Protein 8AH9 (pdb70)

Radius of gyration: 13.3 Å; Cα contacts (8 Å, |Δi|>4): 317; chains: 1; bounding box: 32×34×36 Å

Structure (mmCIF, N/CA/C/O backbone):
data_8AH9
#
_entry.id   8AH9
#
_cell.length_a   55.482
_cell.length_b   77.485
_cell.l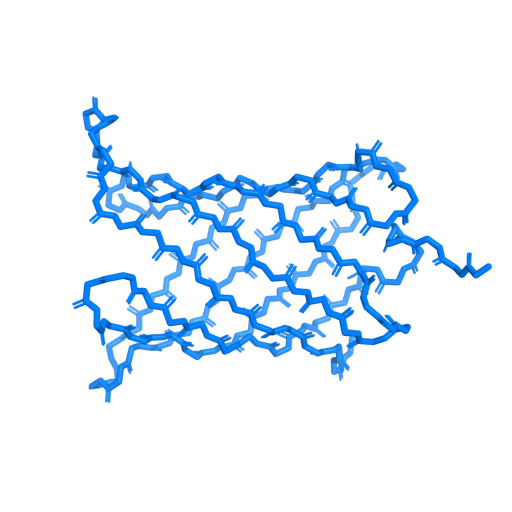ength_c   60.652
_cell.angle_alpha   90.000
_cell.angle_beta   90.000
_cell.angle_gamma   90.000
#
_symmetry.space_group_name_H-M   'C 2 2 21'
#
loop_
_entity.id
_entity.type
_entity.pdbx_description
1 polymer RAbetaB-16.1
2 non-polymer 'BENZOIC ACID'
3 water water
#
loop_
_atom_site.group_PDB
_atom_site.id
_atom_site.type_symbol
_atom_site.label_atom_id
_atom_site.label_alt_id
_atom_site.label_comp_id
_atom_site.label_asym_id
_atom_site.label_entity_id
_atom_site.label_seq_id
_atom_site.pdbx_PDB_ins_code
_atom_site.Cartn_x
_atom_site.Cartn_y
_atom_site.Cartn_z
_atom_site.occupancy
_atom_site.B_iso_or_equiv
_atom_site.auth_seq_id
_atom_site.auth_comp_id
_atom_site.auth_asym_id
_atom_site.auth_atom_id
_atom_site.pdbx_PDB_model_num
ATOM 1 N N . ALA A 1 6 ? 22.393 4.351 39.265 1.000 52.090 0 ALA A N 1
ATOM 2 C CA . ALA A 1 6 ? 23.001 5.538 38.607 1.000 53.004 0 ALA A CA 1
ATOM 3 C C . ALA A 1 6 ? 22.535 6.834 39.287 1.000 48.567 0 ALA A C 1
ATOM 4 O O . ALA A 1 6 ? 21.457 6.898 39.883 1.000 42.437 0 ALA A O 1
ATOM 6 N N . PRO A 1 7 ? 23.331 7.925 39.237 1.000 47.491 1 PRO A N 1
ATOM 7 C CA . PRO A 1 7 ? 22.950 9.174 39.899 1.000 46.688 1 PRO A CA 1
ATOM 8 C C . PRO A 1 7 ? 21.773 9.824 39.177 1.000 38.017 1 PRO A C 1
ATOM 9 O O . PRO A 1 7 ? 21.622 9.683 37.974 1.000 37.468 1 PRO A O 1
ATOM 13 N N A CYS A 1 8 ? 20.960 10.554 39.937 0.500 36.098 2 CYS A N 1
ATOM 14 N N B CYS A 1 8 ? 20.905 10.505 39.926 0.500 38.344 2 CYS A N 1
ATOM 15 C CA A CYS A 1 8 ? 19.795 11.222 39.390 0.500 32.661 2 CYS A CA 1
ATOM 16 C CA B CYS A 1 8 ? 19.764 11.168 39.316 0.500 35.903 2 CYS A CA 1
ATOM 17 C C A CYS A 1 8 ? 20.191 12.599 38.871 0.500 29.955 2 CYS A C 1
ATOM 18 C C B CYS A 1 8 ? 20.167 12.574 38.881 0.500 31.678 2 CYS A C 1
ATOM 19 O O A CYS A 1 8 ? 21.263 13.115 39.186 0.500 27.451 2 CYS A O 1
ATOM 20 O O B CYS A 1 8 ? 21.214 13.086 39.276 0.500 29.079 2 CYS A O 1
ATOM 25 N N . ALA A 1 9 ? 19.308 13.181 38.058 1.000 28.254 3 ALA A N 1
ATOM 26 C CA . ALA A 1 9 ? 19.549 14.478 37.450 1.000 25.709 3 ALA A CA 1
ATOM 27 C C . ALA A 1 9 ? 19.756 15.542 38.515 1.000 27.246 3 ALA A C 1
ATOM 28 O O . ALA A 1 9 ? 20.647 16.371 38.400 1.000 25.944 3 ALA A O 1
ATOM 30 N N . ALA A 1 10 ? 18.992 15.454 39.611 1.000 24.689 4 ALA A N 1
ATOM 31 C CA . ALA A 1 10 ? 19.035 16.484 40.632 1.000 25.853 4 ALA A CA 1
ATOM 32 C C . ALA A 1 10 ? 20.423 16.564 41.256 1.000 25.335 4 ALA A C 1
ATOM 33 O O . ALA A 1 10 ? 20.881 17.656 41.593 1.000 26.618 4 ALA A O 1
ATOM 35 N N . ASP A 1 11 ? 21.080 15.411 41.401 1.000 28.448 5 ASP A N 1
ATOM 36 C CA . ASP A 1 11 ? 22.388 15.339 42.036 1.000 32.663 5 ASP A CA 1
ATOM 37 C C . ASP A 1 11 ? 23.449 16.022 41.174 1.000 32.577 5 ASP A C 1
ATOM 38 O O . ASP A 1 11 ? 24.440 16.526 41.705 1.000 32.809 5 ASP A O 1
ATOM 43 N N . VAL A 1 12 ? 23.291 16.040 39.851 1.000 27.831 6 VAL A N 1
ATOM 44 C CA . VAL A 1 12 ? 24.413 16.563 39.068 1.000 31.299 6 VAL A CA 1
ATOM 45 C C . VAL A 1 12 ? 24.122 17.922 38.447 1.000 28.169 6 VAL A C 1
ATOM 46 O O . VAL A 1 12 ? 24.988 18.453 37.774 1.000 28.032 6 VAL A O 1
ATOM 50 N N . LEU A 1 13 ? 22.922 18.476 38.638 1.000 24.429 7 LEU A N 1
ATOM 51 C CA . LEU A 1 13 ? 22.511 19.676 37.946 1.000 24.122 7 LEU A CA 1
ATOM 52 C C . LEU A 1 13 ? 23.213 20.948 38.421 1.000 24.301 7 LEU A C 1
ATOM 53 O O . LEU A 1 13 ? 23.493 21.794 37.579 1.000 24.024 7 LEU A O 1
ATOM 58 N N . PRO A 1 14 ? 23.448 21.235 39.724 1.000 25.072 8 PRO A N 1
ATOM 59 C CA . PRO A 1 14 ? 23.958 22.563 40.096 1.000 25.985 8 PRO A CA 1
ATOM 60 C C . PRO A 1 14 ? 25.309 22.830 39.449 1.000 25.669 8 PRO A C 1
ATOM 61 O O . PRO A 1 14 ? 26.131 21.911 39.310 1.000 28.438 8 PRO A O 1
ATOM 65 N N . GLY A 1 15 ? 25.524 24.086 39.057 1.000 24.989 9 GLY A N 1
ATOM 66 C CA . GLY A 1 15 ? 26.756 24.493 38.401 1.000 24.965 9 GLY A CA 1
ATOM 67 C C . GLY A 1 15 ? 26.467 25.102 37.037 1.000 24.427 9 GLY A C 1
ATOM 68 O O . GLY A 1 15 ? 25.355 25.542 36.743 1.000 23.927 9 GLY A O 1
ATOM 69 N N . THR A 1 16 ? 27.490 25.095 36.190 1.000 23.414 10 THR A N 1
ATOM 70 C CA . THR A 1 16 ? 27.429 25.730 34.894 1.000 22.887 10 THR A CA 1
ATOM 71 C C . THR A 1 16 ? 27.540 24.672 33.796 1.000 21.577 10 THR A C 1
ATOM 72 O O . THR A 1 16 ? 28.346 23.729 33.872 1.000 21.691 10 THR A O 1
ATOM 76 N N . TRP A 1 17 ? 26.715 24.851 32.772 1.000 18.842 11 TRP A N 1
ATOM 77 C CA . TRP A 1 17 ? 26.603 23.921 31.662 1.000 20.043 11 TRP A CA 1
ATOM 78 C C . TRP A 1 17 ? 26.821 24.685 30.361 1.000 19.007 11 TRP A C 1
ATOM 79 O O . TRP A 1 17 ? 26.360 25.820 30.219 1.000 20.692 11 TRP A O 1
ATOM 90 N N . ARG A 1 18 ? 27.517 24.063 29.406 1.000 17.666 12 ARG A N 1
ATOM 91 C CA . ARG A 1 18 ? 27.549 24.560 28.051 1.000 20.975 12 ARG A CA 1
ATOM 92 C C . ARG A 1 18 ? 26.324 24.055 27.291 1.000 20.411 12 ARG A C 1
ATOM 93 O O . ARG A 1 18 ? 25.951 22.890 27.405 1.000 22.446 12 ARG A O 1
ATOM 101 N N . ILE A 1 19 ? 25.693 24.941 26.524 1.000 19.357 13 ILE A N 1
ATOM 102 C CA . ILE A 1 19 ? 24.510 24.594 25.754 1.000 21.951 13 ILE A CA 1
ATOM 103 C C . ILE A 1 19 ? 24.726 24.868 24.271 1.000 22.930 13 ILE A C 1
ATOM 104 O O . ILE A 1 19 ? 25.300 25.868 23.839 1.000 20.542 13 ILE A O 1
ATOM 109 N N . ASP A 1 20 ? 24.311 23.877 23.459 1.000 24.273 14 ASP A N 1
ATOM 110 C CA . ASP A 1 20 ? 24.264 24.031 22.009 1.000 26.980 14 ASP A CA 1
ATOM 111 C C . ASP A 1 20 ? 22.890 23.532 21.554 1.000 23.827 14 ASP A C 1
ATOM 112 O O . ASP A 1 20 ? 22.516 22.401 21.853 1.000 24.213 14 ASP A O 1
ATOM 117 N N . ALA A 1 21 ? 22.102 24.413 20.932 1.000 22.679 15 ALA A N 1
ATOM 118 C CA . ALA A 1 21 ? 20.725 24.099 20.602 1.000 21.542 15 ALA A CA 1
ATOM 119 C C . ALA A 1 21 ? 20.428 24.531 19.172 1.000 23.035 15 ALA A C 1
ATOM 120 O O . ALA A 1 21 ? 21.079 25.429 18.618 1.000 22.145 15 ALA A O 1
ATOM 122 N N . LYS A 1 22 ? 19.428 23.845 18.609 1.000 21.316 16 LYS A N 1
ATOM 123 C CA . LYS A 1 22 ? 18.983 24.060 17.239 1.000 25.910 16 LYS A CA 1
ATOM 124 C C . LYS A 1 22 ? 17.468 24.193 17.309 1.000 21.429 16 LYS A C 1
ATOM 125 O O . LYS A 1 22 ? 16.837 23.449 18.042 1.000 21.235 16 LYS A O 1
ATOM 131 N N . TYR A 1 23 ? 16.907 25.092 16.516 1.000 19.645 17 TYR A N 1
ATOM 132 C CA . TYR A 1 23 ? 15.486 25.341 16.530 1.000 20.322 17 TYR A CA 1
ATOM 133 C C . TYR A 1 23 ? 14.852 24.844 15.236 1.000 21.198 17 TYR A C 1
ATOM 134 O O . TYR A 1 23 ? 15.492 24.807 14.183 1.000 21.826 17 TYR A O 1
ATOM 143 N N . SER A 1 24 ? 13.555 24.557 15.319 1.000 19.996 18 SER A N 1
ATOM 144 C CA . SER A 1 24 ? 12.792 24.075 14.178 1.000 20.576 18 SER A CA 1
ATOM 145 C C . SER A 1 24 ? 12.660 25.123 13.060 1.000 22.610 18 SER A C 1
ATOM 146 O O . SER A 1 24 ? 12.259 24.758 11.939 1.000 23.742 18 SER A O 1
ATOM 149 N N . ASN A 1 25 ? 12.967 26.394 13.325 1.000 21.027 19 ASN A N 1
ATOM 150 C CA . ASN A 1 25 ? 12.985 27.438 12.309 1.000 25.032 19 ASN A CA 1
ATOM 151 C C . ASN A 1 25 ? 14.372 27.629 11.678 1.000 24.752 19 ASN A C 1
ATOM 152 O O . ASN A 1 25 ? 14.541 28.535 10.881 1.000 30.361 19 ASN A O 1
ATOM 157 N N . GLY A 1 26 ? 15.328 26.743 11.959 1.000 25.182 20 GLY A N 1
ATOM 158 C CA . GLY A 1 26 ? 16.666 26.792 11.399 1.000 26.017 20 GLY A CA 1
ATOM 159 C C . GLY A 1 26 ? 17.653 27.666 12.177 1.000 29.316 20 GLY A C 1
ATOM 160 O O . GLY A 1 26 ? 18.838 27.628 11.886 1.000 32.027 20 GLY A O 1
ATOM 161 N N . GLU A 1 27 ? 17.195 28.414 13.180 1.000 28.185 21 GLU A N 1
ATOM 162 C CA . GLU A 1 27 ? 18.103 29.187 14.026 1.000 28.949 21 GLU A CA 1
ATOM 163 C C . GLU A 1 27 ? 18.874 28.251 14.975 1.000 27.661 21 GLU A C 1
ATOM 164 O O . GLU A 1 27 ? 18.560 27.064 15.154 1.000 23.700 21 GLU A O 1
ATOM 170 N N . ARG A 1 28 ? 19.945 28.802 15.551 1.000 29.498 22 ARG A N 1
ATOM 171 C CA . ARG A 1 28 ? 20.817 28.090 16.472 1.000 28.642 22 ARG A CA 1
ATOM 172 C C . ARG A 1 28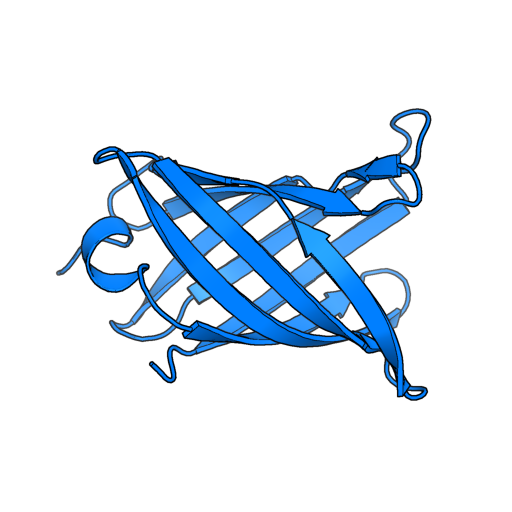 ? 21.094 28.971 17.689 1.000 28.871 22 ARG A C 1
ATOM 173 O O . ARG A 1 28 ? 20.925 30.186 17.655 1.000 27.788 22 ARG A O 1
ATOM 181 N N . PHE A 1 29 ? 21.490 28.319 18.782 1.000 25.174 23 PHE A N 1
ATOM 182 C CA . PHE A 1 29 ? 21.837 28.998 20.004 1.000 25.392 23 PHE A CA 1
ATOM 183 C C . PHE A 1 29 ? 23.045 28.286 20.619 1.000 24.871 23 PHE A C 1
ATOM 184 O O . PHE A 1 29 ? 23.112 27.055 20.683 1.000 25.114 23 PHE A O 1
ATOM 192 N N . GLU A 1 30 ? 24.016 29.075 21.058 1.000 21.524 24 GLU A N 1
ATOM 193 C CA . GLU A 1 30 ? 25.146 28.545 21.783 1.000 22.982 24 GLU A CA 1
ATOM 194 C C . GLU A 1 30 ? 25.357 29.431 22.998 1.000 19.979 24 GLU A C 1
ATOM 195 O O . GLU A 1 30 ? 25.369 30.652 22.871 1.000 19.095 24 GLU A O 1
ATOM 201 N N . GLY A 1 31 ? 25.64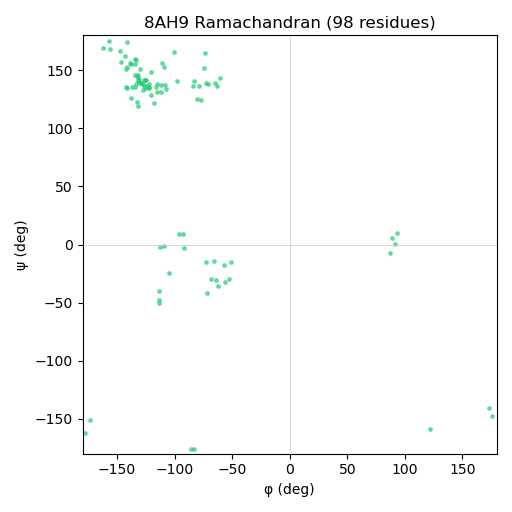0 28.809 24.136 1.000 17.719 25 GLY A N 1
ATOM 202 C CA . GLY A 1 31 ? 25.920 29.592 25.318 1.000 18.355 25 GLY A CA 1
ATOM 203 C C . GLY A 1 31 ? 26.122 28.750 26.559 1.000 17.196 25 GLY A C 1
ATOM 204 O O . GLY A 1 31 ? 26.657 27.661 26.485 1.000 19.229 25 GLY A O 1
ATOM 205 N N . ARG A 1 32 ? 25.716 29.341 27.684 1.000 20.904 26 ARG A N 1
ATOM 206 C CA . ARG A 1 32 ? 25.904 28.774 29.003 1.000 23.108 26 ARG A CA 1
ATOM 207 C C . ARG A 1 32 ? 24.615 28.854 29.807 1.000 22.638 26 ARG A C 1
ATOM 208 O O . ARG A 1 32 ? 23.804 29.777 29.658 1.000 23.132 26 ARG A O 1
ATOM 216 N N . LEU A 1 33 ? 24.436 27.814 30.612 1.000 22.084 27 LEU A N 1
ATOM 217 C CA . LEU A 1 33 ? 23.319 27.702 31.529 1.000 23.425 27 LEU A CA 1
ATOM 218 C C . LEU A 1 33 ? 23.901 27.591 32.931 1.000 24.516 27 LEU A C 1
ATOM 219 O O . LEU A 1 33 ? 24.804 26.796 33.160 1.000 25.368 27 LEU A O 1
ATOM 224 N N . GLU A 1 34 ? 23.432 28.418 33.857 1.000 23.436 28 GLU A N 1
ATOM 225 C CA . GLU A 1 34 ? 23.866 28.342 35.249 1.000 24.357 28 GLU A CA 1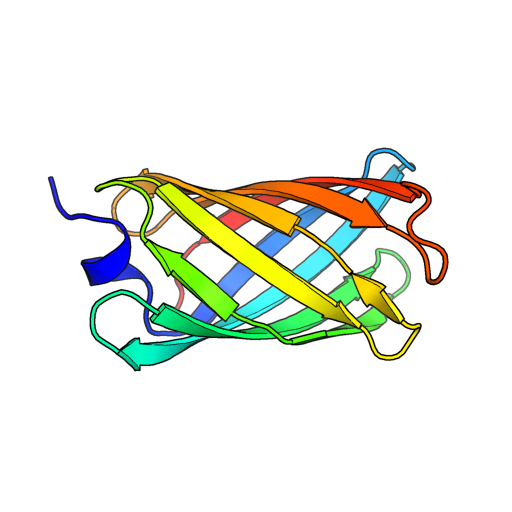
ATOM 226 C C . GLU A 1 34 ? 22.681 27.870 36.083 1.000 22.064 28 GLU A C 1
ATOM 227 O O . GLU A 1 34 ? 21.586 28.416 35.929 1.000 18.136 28 GLU A O 1
ATOM 233 N N . VAL A 1 35 ? 22.912 26.854 36.935 1.000 20.296 29 VAL A N 1
ATOM 234 C CA . VAL A 1 35 ? 21.865 26.205 37.701 1.000 20.733 29 VAL A CA 1
ATOM 235 C C . VAL A 1 35 ? 22.175 26.424 39.184 1.000 24.012 29 VAL A C 1
ATOM 236 O O . VAL A 1 35 ? 23.255 26.057 39.655 1.000 22.499 29 VAL A O 1
ATOM 240 N N . ARG A 1 36 ? 21.237 27.050 39.903 1.000 23.150 30 ARG A N 1
ATOM 241 C CA . ARG A 1 36 ? 21.367 27.199 41.339 1.000 27.013 30 ARG A CA 1
ATOM 242 C C . ARG A 1 36 ? 20.249 26.448 42.053 1.000 25.364 30 ARG A C 1
ATOM 243 O O . ARG A 1 36 ? 19.067 26.548 41.718 1.000 24.016 30 ARG A O 1
ATOM 251 N N . PRO A 1 37 ? 20.591 25.712 43.122 1.000 29.525 31 PRO A N 1
ATOM 252 C CA . PRO A 1 37 ? 19.584 25.017 43.921 1.000 32.210 31 PRO A CA 1
ATOM 253 C C . PRO A 1 37 ? 18.663 26.027 44.597 1.000 31.957 31 PRO A C 1
ATOM 254 O O . PRO A 1 37 ? 19.122 27.086 45.030 1.000 31.166 31 PRO A O 1
ATOM 258 N N . GLU A 1 38 ? 17.360 25.727 44.618 1.000 32.479 32 GLU A N 1
ATOM 259 C CA . GLU A 1 38 ? 16.412 26.478 45.422 1.000 36.792 32 GLU A CA 1
ATOM 260 C C . GLU A 1 38 ? 15.847 25.595 46.532 1.000 35.863 32 GLU A C 1
ATOM 261 O O . GLU A 1 38 ? 15.805 25.986 47.699 1.000 37.925 32 GLU A O 1
ATOM 267 N N . THR A 1 39 ? 15.381 24.410 46.151 1.000 31.103 33 THR A N 1
ATOM 268 C CA . THR A 1 39 ? 14.843 23.432 47.096 1.000 31.315 33 THR A CA 1
ATOM 269 C C . THR A 1 39 ? 15.322 22.067 46.614 1.000 30.007 33 THR A C 1
ATOM 270 O O . THR A 1 39 ? 15.985 22.010 45.580 1.000 29.078 33 THR A O 1
ATOM 274 N N . PRO A 1 40 ? 15.090 20.942 47.341 1.000 30.026 34 PRO A N 1
ATOM 275 C CA . PRO A 1 40 ? 15.459 19.622 46.836 1.000 30.443 34 PRO A CA 1
ATOM 276 C C . PRO A 1 40 ? 14.936 19.268 45.448 1.000 29.424 34 PRO A C 1
ATOM 277 O O . PRO A 1 40 ? 15.589 18.507 44.732 1.000 31.191 34 PRO A O 1
ATOM 281 N N . THR A 1 41 ? 13.779 19.811 45.057 1.000 25.231 35 THR A N 1
ATOM 282 C CA . THR A 1 41 ? 13.225 19.418 43.765 1.000 24.654 35 THR A CA 1
ATOM 283 C C . THR A 1 41 ? 13.216 20.544 42.725 1.000 23.479 35 THR A C 1
ATOM 284 O O . THR A 1 41 ? 12.830 20.294 41.576 1.000 25.333 35 THR A O 1
ATOM 288 N N . LYS A 1 42 ? 13.651 21.754 43.091 1.000 20.823 36 LYS A N 1
ATOM 289 C CA . LYS A 1 42 ? 13.533 22.933 42.239 1.000 21.128 36 LYS A CA 1
ATOM 290 C C . LYS A 1 42 ? 14.842 23.697 42.143 1.000 21.171 36 LYS A C 1
ATOM 291 O O . LYS A 1 42 ? 15.584 23.825 43.119 1.000 21.819 36 LYS A O 1
ATOM 297 N N . PHE A 1 43 ? 15.139 24.202 40.935 1.000 19.190 37 PHE A N 1
ATOM 298 C CA . PHE A 1 43 ? 16.400 24.861 40.669 1.000 19.186 37 PHE A CA 1
ATOM 299 C C . PHE A 1 43 ? 16.077 26.130 39.917 1.000 19.741 37 PHE A C 1
ATOM 300 O O . PHE A 1 43 ? 15.133 26.128 39.120 1.000 21.729 37 PHE A O 1
ATOM 308 N N . ARG A 1 44 ? 16.856 27.193 40.151 1.000 19.437 38 ARG A N 1
ATOM 309 C CA . ARG A 1 44 ? 16.729 28.416 39.363 1.000 20.739 38 ARG A CA 1
ATOM 310 C C . ARG A 1 44 ? 17.808 28.392 38.287 1.000 20.716 38 ARG A C 1
ATOM 311 O O . ARG A 1 44 ? 18.940 27.959 38.528 1.000 21.805 38 ARG A O 1
ATOM 319 N N . ILE A 1 45 ? 17.447 28.848 37.093 1.000 19.895 39 ILE A N 1
ATOM 320 C CA . ILE A 1 45 ? 18.361 28.771 35.957 1.000 18.377 39 ILE A CA 1
ATOM 321 C C . ILE A 1 45 ? 18.418 30.113 35.243 1.000 18.210 39 ILE A C 1
ATOM 322 O O . ILE A 1 45 ? 17.440 30.858 35.165 1.000 18.585 39 ILE A O 1
ATOM 327 N N . ARG A 1 46 ? 19.609 30.403 34.740 1.000 18.323 40 ARG A N 1
ATOM 328 C CA . ARG A 1 46 ? 19.832 31.534 33.863 1.000 21.153 40 ARG A CA 1
ATOM 329 C C . ARG A 1 46 ? 20.591 31.035 32.641 1.000 20.467 40 ARG A C 1
ATOM 330 O O . ARG A 1 46 ? 21.551 30.244 32.768 1.000 22.312 40 ARG A O 1
ATOM 338 N N . ILE A 1 47 ? 20.192 31.550 31.484 1.000 20.057 41 ILE A N 1
ATOM 339 C CA . ILE A 1 47 ? 20.782 31.156 30.212 1.000 21.158 41 ILE A CA 1
ATOM 340 C C . ILE A 1 47 ? 21.226 32.410 29.472 1.000 22.848 41 ILE A C 1
ATOM 341 O O . ILE A 1 47 ? 20.468 33.352 29.299 1.000 21.785 41 ILE A O 1
ATOM 346 N N . GLU A 1 48 ? 22.449 32.377 28.952 1.000 22.790 42 GLU A N 1
ATOM 347 C CA . GLU A 1 48 ? 23.020 33.504 28.237 1.000 25.142 42 GLU A CA 1
ATOM 348 C C . GLU A 1 48 ? 23.713 32.906 27.006 1.000 22.228 42 GLU A C 1
ATOM 349 O O . GLU A 1 48 ? 24.481 31.969 27.158 1.000 22.306 42 GLU A O 1
ATOM 355 N N . GLY A 1 49 ? 23.545 33.505 25.835 1.000 21.240 43 GLY A N 1
ATOM 356 C CA . GLY A 1 49 ? 24.252 33.005 24.660 1.000 20.900 43 GLY A CA 1
ATOM 357 C C . GLY A 1 49 ? 23.968 33.868 23.441 1.000 21.284 43 GLY A C 1
ATOM 358 O O . GLY A 1 49 ? 23.606 35.035 23.592 1.000 21.358 43 GLY A O 1
ATOM 359 N N . LYS A 1 50 ? 24.250 33.294 22.267 1.000 22.748 44 LYS A N 1
ATOM 360 C CA . LYS A 1 50 ? 24.181 34.007 21.009 1.000 23.600 44 LYS A CA 1
ATOM 361 C C . LYS A 1 50 ? 23.617 33.071 19.963 1.000 21.653 44 LYS A C 1
ATOM 362 O O . LYS A 1 50 ? 23.808 31.865 20.042 1.000 21.924 44 LYS A O 1
ATOM 368 N N . ASP A 1 51 ? 22.979 33.672 18.962 1.000 24.586 45 ASP A N 1
ATOM 369 C CA . ASP A 1 51 ? 22.571 32.966 17.763 1.000 27.525 45 ASP A CA 1
ATOM 370 C C . ASP A 1 51 ? 23.741 32.943 16.775 1.000 30.245 45 ASP A C 1
ATOM 371 O O . ASP A 1 51 ? 24.818 33.481 17.053 1.000 28.973 45 ASP A O 1
ATOM 376 N N . SER A 1 52 ? 23.504 32.403 15.574 1.000 30.637 46 SER A N 1
ATOM 377 C CA . SER A 1 52 ? 24.621 32.139 14.661 1.000 38.270 46 SER A CA 1
ATOM 378 C C . SER A 1 52 ? 25.197 33.423 14.038 1.000 36.497 46 SER A C 1
ATOM 379 O O . SER A 1 52 ? 26.282 33.413 13.454 1.000 40.284 46 SER A O 1
ATOM 382 N N . ASN A 1 53 ? 24.478 34.544 14.132 1.000 37.858 47 ASN A N 1
ATOM 383 C CA . ASN A 1 53 ? 25.011 35.832 13.710 1.000 36.826 47 ASN A CA 1
ATOM 384 C C . ASN A 1 53 ? 25.598 36.634 14.864 1.000 34.708 47 ASN A C 1
ATOM 385 O O . ASN A 1 53 ? 25.918 37.795 14.664 1.000 31.311 47 ASN A O 1
ATOM 390 N N . GLY A 1 54 ? 25.744 36.042 16.060 1.000 30.369 48 GLY A N 1
ATOM 391 C CA . GLY A 1 54 ? 26.383 36.736 17.166 1.000 30.399 48 GLY A CA 1
ATOM 392 C C . GLY A 1 54 ? 25.425 37.561 18.033 1.000 29.620 48 GLY A C 1
ATOM 393 O O . GLY A 1 54 ? 25.861 38.239 18.962 1.000 31.306 48 GLY A O 1
ATOM 394 N N . LYS A 1 55 ? 24.123 37.469 17.772 1.000 28.367 49 LYS A N 1
ATOM 395 C CA . LYS A 1 55 ? 23.160 38.307 18.465 1.000 29.915 49 LYS A CA 1
ATOM 396 C C . LYS A 1 55 ? 22.877 37.709 19.846 1.000 27.157 49 LYS A C 1
ATOM 397 O O . LYS A 1 55 ? 22.478 36.561 19.906 1.000 26.106 49 LYS A O 1
ATOM 403 N N . PRO A 1 56 ? 23.042 38.462 20.952 1.000 27.990 50 PRO A N 1
ATOM 404 C CA . PRO A 1 56 ? 22.953 37.897 22.297 1.000 27.611 50 PRO A CA 1
ATOM 405 C C . PRO A 1 56 ? 21.502 37.608 22.679 1.000 26.508 50 PRO A C 1
ATOM 406 O O . PRO A 1 56 ? 20.552 38.205 22.167 1.000 30.844 50 PRO A O 1
ATOM 410 N N . SER A 1 57 ? 21.315 36.615 23.542 1.000 26.578 51 SER A N 1
ATOM 411 C CA . SER A 1 57 ? 19.989 36.379 24.077 1.000 27.830 51 SER A CA 1
ATOM 412 C C . SER A 1 57 ? 20.136 35.868 25.502 1.000 25.932 51 SER A C 1
ATOM 413 O O . SER A 1 57 ? 21.196 35.395 25.924 1.000 24.285 51 SER A O 1
ATOM 416 N N . HIS A 1 58 ? 19.070 36.061 26.264 1.000 23.302 52 HIS A N 1
ATOM 417 C CA . HIS A 1 58 ? 19.083 35.805 27.690 1.000 22.861 52 HIS A CA 1
ATOM 418 C C . HIS A 1 58 ? 17.723 35.213 28.041 1.000 24.421 52 HIS A C 1
ATOM 419 O O . HIS A 1 58 ? 16.716 35.699 27.512 1.000 25.059 52 HIS A O 1
ATOM 426 N N . LYS A 1 59 ? 17.716 34.147 28.864 1.000 20.416 53 LYS A N 1
ATOM 427 C CA . LYS A 1 59 ? 16.473 33.596 29.400 1.000 20.485 53 LYS A CA 1
ATOM 428 C C . LYS A 1 59 ? 16.688 33.252 30.875 1.000 20.111 53 LYS A C 1
ATOM 429 O O . LYS A 1 59 ? 17.813 33.062 31.329 1.000 20.218 53 LYS A O 1
ATOM 435 N N . GLU A 1 60 ? 15.605 33.228 31.645 1.000 19.867 54 GLU A N 1
ATOM 436 C CA . GLU A 1 60 ? 15.678 32.908 33.051 1.000 20.251 54 GLU A CA 1
ATOM 437 C C . GLU A 1 60 ? 14.463 32.083 33.409 1.000 18.175 54 GLU A C 1
ATOM 438 O O . GLU A 1 60 ? 13.389 32.302 32.872 1.000 17.231 54 GLU A O 1
ATOM 444 N N . GLY A 1 61 ? 14.590 31.215 34.414 1.000 17.929 55 GLY A N 1
ATOM 445 C CA . GLY A 1 61 ? 13.421 30.473 34.832 1.000 18.378 55 GLY A CA 1
ATOM 446 C C . GLY A 1 61 ? 13.759 29.421 35.860 1.000 18.706 55 GLY A C 1
ATOM 447 O O . GLY A 1 61 ? 14.657 29.628 36.692 1.000 17.170 55 GLY A O 1
ATOM 448 N N . TRP A 1 62 ? 13.112 28.256 35.720 1.000 19.669 56 TRP A N 1
ATOM 449 C CA . TRP A 1 62 ? 13.227 27.244 36.760 1.000 21.639 56 TRP A CA 1
ATOM 450 C C . TRP A 1 62 ? 13.272 25.865 36.122 1.000 21.606 56 TRP A C 1
ATOM 451 O O . TRP A 1 62 ? 12.797 25.710 35.008 1.000 19.199 56 TRP A O 1
ATOM 462 N N . MET A 1 63 ? 13.738 24.880 36.910 1.000 20.682 57 MET A N 1
ATOM 463 C CA . MET A 1 63 ? 13.712 23.471 36.573 1.000 22.026 57 MET A CA 1
ATOM 464 C C . MET A 1 63 ? 13.145 22.731 37.787 1.000 21.075 57 MET A C 1
ATOM 465 O O . MET A 1 63 ? 13.434 23.120 38.922 1.000 19.906 57 MET A O 1
ATOM 470 N N . GLU A 1 64 ? 12.360 21.693 37.536 1.000 19.127 58 GLU A N 1
ATOM 471 C CA . GLU A 1 64 ? 11.725 20.936 38.601 1.000 21.301 58 GLU A CA 1
ATOM 472 C C . GLU A 1 64 ? 11.909 19.463 38.281 1.000 19.458 58 GLU A C 1
ATOM 473 O O . GLU A 1 64 ? 11.737 19.054 37.142 1.000 17.702 58 GLU A O 1
ATOM 479 N N . VAL A 1 65 ? 12.279 18.678 39.292 1.000 18.576 59 VAL A N 1
ATOM 480 C CA . VAL A 1 65 ? 12.451 17.243 39.111 1.000 19.564 59 VAL A CA 1
ATOM 481 C C . VAL A 1 65 ? 11.127 16.594 38.720 1.000 20.568 59 VAL A C 1
ATOM 482 O O . VAL A 1 65 ? 10.081 16.899 39.315 1.000 21.895 59 VAL A O 1
ATOM 486 N N . ARG A 1 66 ? 11.182 15.688 37.732 1.000 20.254 60 ARG A N 1
ATOM 487 C CA . ARG A 1 66 ? 10.055 14.851 37.361 1.000 23.960 60 ARG A CA 1
ATOM 488 C C . ARG A 1 66 ? 10.378 13.387 37.687 1.000 24.448 60 ARG A C 1
ATOM 489 O O . ARG A 1 66 ? 9.580 12.675 38.315 1.000 24.157 60 ARG A O 1
ATOM 497 N N . THR A 1 67 ? 11.562 12.922 37.291 1.000 23.684 61 THR A N 1
ATOM 498 C CA . THR A 1 67 ? 11.977 11.554 37.553 1.000 24.993 61 THR A CA 1
ATOM 499 C C . THR A 1 67 ? 13.453 11.573 37.904 1.000 23.976 61 THR A C 1
ATOM 500 O O . THR A 1 67 ? 14.058 12.631 37.955 1.000 24.669 61 THR A O 1
ATOM 504 N N A CYS A 1 68 ? 14.033 10.397 38.113 0.500 25.316 62 CYS A N 1
ATOM 505 N N B CYS A 1 68 ? 14.045 10.399 38.126 0.500 26.268 62 CYS A N 1
ATOM 506 C CA A CYS A 1 68 ? 15.451 10.331 38.413 0.500 26.885 62 CYS A CA 1
ATOM 507 C CA B CYS A 1 68 ? 15.470 10.336 38.416 0.500 28.490 62 CYS A CA 1
ATOM 508 C C A CYS A 1 68 ? 16.296 10.870 37.252 0.500 26.327 62 CYS A C 1
ATOM 509 C C B CYS A 1 68 ? 16.292 10.901 37.252 0.500 27.160 62 CYS A C 1
ATOM 510 O O A CYS A 1 68 ? 17.365 11.427 37.482 0.500 30.463 62 CYS A O 1
ATOM 511 O O B CYS A 1 68 ? 17.328 11.516 37.481 0.500 31.097 62 CYS A O 1
ATOM 516 N N . THR A 1 69 ? 15.805 10.752 36.017 1.000 24.449 63 THR A N 1
ATOM 517 C CA . THR A 1 69 ? 16.557 11.194 34.844 1.000 25.870 63 THR A CA 1
ATOM 518 C C . THR A 1 69 ? 15.978 12.411 34.133 1.000 26.095 63 THR A C 1
ATOM 519 O O . THR A 1 69 ? 16.654 12.944 33.261 1.000 29.782 63 THR A O 1
ATOM 523 N N . LYS A 1 70 ? 14.777 12.854 34.493 1.000 21.870 64 LYS A N 1
ATOM 524 C CA . LYS A 1 70 ? 14.121 13.920 33.766 1.000 23.187 64 LYS A CA 1
ATOM 525 C C . LYS A 1 70 ? 13.751 15.095 34.681 1.000 20.736 64 LYS A C 1
ATOM 526 O O . LYS A 1 70 ? 13.157 14.931 35.767 1.000 19.464 64 LYS A O 1
ATOM 532 N N . VAL A 1 71 ? 14.012 16.301 34.182 1.000 17.440 65 VAL A N 1
ATOM 533 C CA . VAL A 1 71 ? 13.599 17.530 34.845 1.000 18.636 65 VAL A CA 1
ATOM 534 C C . VAL A 1 71 ? 12.780 18.340 33.846 1.000 20.089 65 VAL A C 1
ATOM 535 O O . VAL A 1 71 ? 13.083 18.328 32.652 1.000 21.195 65 VAL A O 1
ATOM 539 N N . GLU A 1 72 ? 11.717 18.999 34.327 1.000 17.567 66 GLU A N 1
ATOM 540 C CA . GLU A 1 72 ? 10.990 19.962 33.534 1.000 17.365 66 GLU A CA 1
ATOM 541 C C . GLU A 1 72 ? 11.691 21.326 33.592 1.000 19.212 66 GLU A C 1
ATOM 542 O O . GLU A 1 72 ? 12.153 21.750 34.659 1.000 19.566 66 GLU A O 1
ATOM 548 N N . VAL A 1 73 ? 11.729 22.029 32.461 1.000 16.344 67 VAL A N 1
ATOM 549 C CA . VAL A 1 73 ? 12.311 23.356 32.417 1.000 17.708 67 VAL A CA 1
ATOM 550 C C . VAL A 1 73 ? 11.294 24.342 31.853 1.000 16.691 67 VAL A C 1
ATOM 551 O O . VAL A 1 73 ? 10.601 24.043 30.896 1.000 15.075 67 VAL A O 1
ATOM 555 N N . ARG A 1 74 ? 11.179 25.499 32.504 1.000 15.630 68 ARG A N 1
ATOM 556 C CA . ARG A 1 74 ? 10.381 26.591 32.014 1.000 18.620 68 ARG A CA 1
ATOM 557 C C . ARG A 1 74 ? 11.206 27.865 32.112 1.000 19.801 68 ARG A C 1
ATOM 558 O O . ARG A 1 74 ? 11.656 28.236 33.199 1.000 20.198 68 ARG A O 1
ATOM 566 N N . VAL A 1 75 ? 11.385 28.541 30.980 1.000 18.035 69 VAL A N 1
ATOM 567 C CA . VAL A 1 75 ? 12.133 29.789 31.004 1.000 19.722 69 VAL A CA 1
ATOM 568 C C . VAL A 1 75 ? 11.411 30.857 30.210 1.000 20.146 69 VAL A C 1
ATOM 569 O O . VAL A 1 75 ? 10.571 30.568 29.376 1.000 21.242 69 VAL A O 1
ATOM 573 N N . LYS A 1 76 ? 11.760 32.103 30.517 1.000 19.413 70 LYS A N 1
ATOM 574 C CA . LYS A 1 76 ? 11.187 33.212 29.796 1.000 21.596 70 LYS A CA 1
ATOM 575 C C . LYS A 1 76 ? 12.293 34.140 29.335 1.000 20.546 70 LYS A C 1
ATOM 576 O O . LYS A 1 76 ? 13.296 34.300 30.018 1.000 17.529 70 LYS A O 1
ATOM 582 N N . ALA A 1 77 ? 12.011 34.806 28.229 1.000 23.113 71 ALA A N 1
ATOM 583 C CA . ALA A 1 77 ? 12.779 35.943 27.748 1.000 29.779 71 ALA A CA 1
ATOM 584 C C . ALA A 1 77 ? 12.048 37.248 28.124 1.000 33.654 71 ALA A C 1
ATOM 585 O O . ALA A 1 77 ? 10.826 37.271 28.276 1.000 36.420 71 ALA A O 1
ATOM 587 N N . SER A 1 78 ? 12.737 38.389 28.029 1.000 38.739 72 SER A N 1
ATOM 588 C CA . SER A 1 78 ? 12.048 39.689 28.116 1.000 39.165 72 SER A CA 1
ATOM 589 C C . SER A 1 78 ? 11.038 39.985 26.993 1.000 42.217 72 SER A C 1
ATOM 590 O O . SER A 1 78 ? 10.069 40.711 27.216 1.000 46.813 72 SER A O 1
ATOM 593 N N . THR A 1 79 ? 11.243 39.476 25.771 1.000 49.836 73 THR A N 1
ATOM 594 C CA . THR A 1 79 ? 10.243 39.561 24.707 1.000 51.846 73 THR A CA 1
ATOM 595 C C . THR A 1 79 ? 8.854 39.075 25.139 1.000 56.437 73 THR A C 1
ATOM 596 O O . THR A 1 79 ? 7.879 39.294 24.424 1.000 56.902 73 THR A O 1
ATOM 600 N N . GLY A 1 80 ? 8.763 38.361 26.270 1.000 55.011 74 GLY A N 1
ATOM 601 C CA . GLY A 1 80 ? 7.524 37.718 26.681 1.000 52.387 74 GLY A CA 1
ATOM 602 C C . GLY A 1 80 ? 7.422 36.282 26.169 1.000 48.539 74 GLY A C 1
ATOM 603 O O . GLY A 1 80 ? 6.405 35.620 26.356 1.000 53.729 74 GLY A O 1
ATOM 604 N N . GLU A 1 81 ? 8.451 35.823 25.454 1.000 44.301 75 GLU A N 1
ATOM 605 C CA . GLU A 1 81 ? 8.452 34.467 24.949 1.000 37.736 75 GLU A CA 1
ATOM 606 C C . GLU A 1 81 ? 8.680 33.540 26.135 1.000 29.825 75 GLU A C 1
ATOM 607 O O . GLU A 1 81 ? 9.594 33.774 26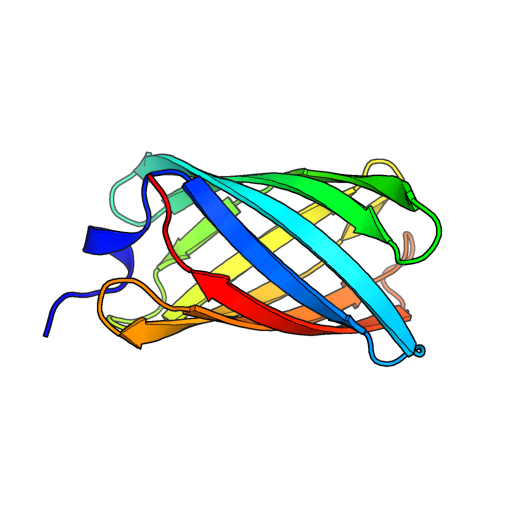.910 1.000 27.035 75 GLU A O 1
ATOM 613 N N . GLU A 1 82 ? 7.957 32.427 26.162 1.000 27.928 76 GLU A N 1
ATOM 614 C CA . GLU A 1 82 ? 8.168 31.404 27.167 1.000 25.747 76 GLU A CA 1
ATOM 615 C C . GLU A 1 82 ? 8.585 30.124 26.465 1.000 22.897 76 GLU A C 1
ATOM 616 O O . GLU A 1 82 ? 8.011 29.784 25.440 1.000 24.069 76 GLU A O 1
ATOM 622 N N A SER A 1 83 ? 9.538 29.397 27.059 0.500 20.029 77 SER A N 1
ATOM 623 N N B SER A 1 83 ? 9.513 29.374 27.076 0.500 21.452 77 SER A N 1
ATOM 624 C CA A SER A 1 83 ? 9.898 28.070 26.597 0.500 18.636 77 SER A CA 1
ATOM 625 C CA B SER A 1 83 ? 9.899 28.065 26.579 0.500 20.776 77 SER A CA 1
ATOM 626 C C A SER A 1 83 ? 9.604 27.068 27.708 0.500 18.466 77 SER A C 1
ATOM 627 C C B SER A 1 83 ? 9.709 27.027 27.679 0.500 19.596 77 SER A C 1
ATOM 628 O O A SER A 1 83 ? 9.825 27.361 28.894 0.500 20.022 77 SER A O 1
ATOM 629 O O B SER A 1 83 ? 10.143 27.243 28.819 0.500 20.971 77 SER A O 1
ATOM 634 N N . ARG A 1 84 ? 9.084 25.903 27.331 1.000 17.766 78 ARG A N 1
ATOM 635 C CA . ARG A 1 84 ? 8.820 24.827 28.288 1.000 17.371 78 ARG A CA 1
ATOM 636 C C . ARG A 1 84 ? 9.199 23.492 27.648 1.000 18.018 78 ARG A C 1
ATOM 637 O O . ARG A 1 84 ? 8.812 23.211 26.523 1.000 17.675 78 ARG A O 1
ATOM 645 N N . GLY A 1 85 ? 9.880 22.651 28.395 1.000 16.112 79 GLY A N 1
ATOM 646 C CA . GLY A 1 85 ? 10.240 21.332 27.908 1.000 16.101 79 GLY A CA 1
ATOM 647 C C . GLY A 1 85 ? 10.869 20.534 29.017 1.000 16.608 79 GLY A C 1
ATOM 648 O O . GLY A 1 85 ? 10.569 20.755 30.174 1.000 16.215 79 GLY A O 1
ATOM 649 N N . TYR A 1 86 ? 11.748 19.617 28.636 1.000 17.710 80 TYR A N 1
ATOM 650 C CA . TYR A 1 86 ? 12.375 18.720 29.573 1.000 17.802 80 TYR A CA 1
ATOM 651 C C . TYR A 1 86 ? 13.836 18.585 29.215 1.000 19.470 80 TYR A C 1
ATOM 652 O O . TYR A 1 86 ? 14.233 18.845 28.076 1.000 20.905 80 TYR A O 1
ATOM 661 N N . MET A 1 87 ? 14.614 18.222 30.229 1.000 18.052 81 MET A N 1
ATOM 662 C CA . MET A 1 87 ? 15.973 17.764 29.999 1.000 21.277 81 MET A CA 1
ATOM 663 C C . MET A 1 87 ? 16.093 16.369 30.584 1.000 22.951 81 MET A C 1
ATOM 664 O O . MET A 1 87 ? 15.550 16.107 31.662 1.000 23.388 81 MET A O 1
ATOM 669 N N . GLU A 1 88 ? 16.767 15.490 29.847 1.000 22.349 82 GLU A N 1
ATOM 670 C CA . GLU A 1 88 ? 16.977 14.111 30.251 1.000 24.957 82 GLU A CA 1
ATOM 671 C C . GLU A 1 88 ? 18.466 13.846 30.483 1.000 21.620 82 GLU A C 1
ATOM 672 O O . GLU A 1 88 ? 19.282 14.196 29.648 1.000 17.651 82 GLU A O 1
ATOM 678 N N . LEU A 1 89 ? 18.817 13.23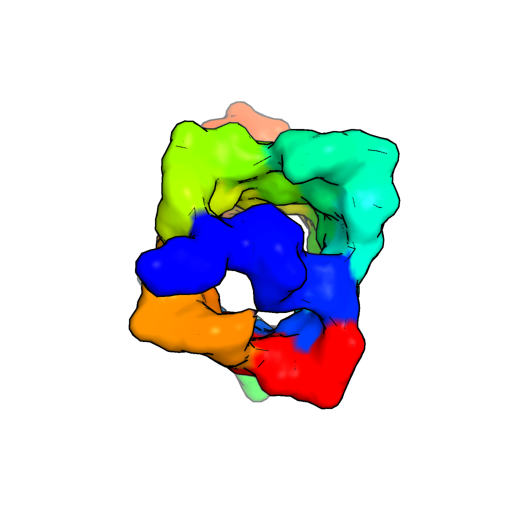2 31.609 1.000 22.313 83 LEU A N 1
ATOM 679 C CA . LEU A 1 89 ? 20.221 12.975 31.910 1.000 24.789 83 LEU A CA 1
ATOM 680 C C . LEU A 1 89 ? 20.700 11.785 31.085 1.000 26.097 83 LEU A C 1
ATOM 681 O O . LEU A 1 89 ? 20.092 10.715 31.142 1.000 28.709 83 LEU A O 1
ATOM 686 N N . LYS A 1 90 ? 21.768 11.977 30.301 1.000 21.841 84 LYS A N 1
ATOM 687 C CA . LYS A 1 90 ? 22.298 10.918 29.445 1.000 27.087 84 LYS A CA 1
ATOM 688 C C . LYS A 1 90 ? 23.579 10.306 30.000 1.000 28.240 84 LYS A C 1
ATOM 689 O O . LYS A 1 90 ? 23.937 9.198 29.640 1.000 26.503 84 LYS A O 1
ATOM 695 N N . SER A 1 91 ? 24.292 11.065 30.822 1.000 25.621 85 SER A N 1
ATOM 696 C CA . SER A 1 91 ? 25.526 10.627 31.455 1.000 27.079 85 SER A CA 1
ATOM 697 C C . SER A 1 91 ? 25.663 11.513 32.674 1.000 25.106 85 SER A C 1
ATOM 698 O O . SER A 1 91 ? 24.871 12.447 32.832 1.000 23.684 85 SER A O 1
ATOM 701 N N . PRO A 1 92 ? 26.671 11.295 33.536 1.000 24.904 86 PRO A N 1
ATOM 702 C CA . PRO A 1 92 ? 26.887 12.168 34.681 1.000 26.299 86 PRO A CA 1
ATOM 703 C C . PRO A 1 92 ? 27.098 13.635 34.369 1.000 23.325 86 PRO A C 1
ATOM 704 O O . PRO A 1 92 ? 26.915 14.466 35.247 1.000 26.382 86 PRO A O 1
ATOM 708 N N . TYR A 1 93 ? 27.437 13.968 33.110 1.000 21.273 87 TYR A N 1
ATOM 709 C CA . TYR A 1 93 ? 27.767 15.335 32.736 1.000 20.108 87 TYR A CA 1
ATOM 710 C C . TYR A 1 93 ? 27.061 15.772 31.455 1.000 19.513 87 TYR A C 1
ATOM 711 O O . TYR A 1 93 ? 27.466 16.788 30.888 1.000 21.133 87 TYR A O 1
ATOM 720 N N A LYS A 1 94 ? 26.020 15.041 31.013 0.500 18.822 88 LYS A N 1
ATOM 721 N N B LYS A 1 94 ? 26.030 15.017 31.019 0.500 18.943 88 LYS A N 1
ATOM 722 C CA A LYS A 1 94 ? 25.364 15.385 29.757 0.500 19.892 88 LYS A CA 1
ATOM 723 C CA B LYS A 1 94 ? 25.328 15.316 29.776 0.500 20.152 88 LYS A CA 1
ATOM 724 C C A LYS A 1 94 ? 23.847 15.273 29.869 0.500 18.586 88 LYS A C 1
ATOM 725 C C B LYS A 1 94 ? 23.817 15.311 29.965 0.500 18.848 88 LYS A C 1
ATOM 726 O O A LYS A 1 94 ? 23.330 14.258 30.303 0.500 17.585 88 LYS A O 1
ATOM 727 O O B LYS A 1 94 ? 23.267 14.398 30.554 0.500 18.473 88 LYS A O 1
ATOM 738 N N . LEU A 1 95 ? 23.159 16.308 29.376 1.000 18.413 89 LEU A N 1
ATOM 739 C CA . LEU A 1 95 ? 21.716 16.398 29.303 1.000 18.082 89 LEU A CA 1
ATOM 740 C C . LEU A 1 95 ? 21.308 16.618 27.842 1.000 18.253 89 LEU A C 1
ATOM 741 O O . LEU A 1 95 ? 22.002 17.262 27.070 1.000 19.395 89 LEU A O 1
ATOM 746 N N . ARG A 1 96 ? 20.166 16.050 27.493 1.000 18.181 90 ARG A N 1
ATOM 747 C CA . ARG A 1 96 ? 19.488 16.331 26.239 1.000 19.585 90 ARG A CA 1
ATOM 748 C C . ARG A 1 96 ? 18.260 17.163 26.552 1.000 19.482 90 ARG A C 1
ATOM 749 O O . ARG A 1 96 ? 17.519 16.836 27.491 1.000 21.305 90 ARG A O 1
ATOM 757 N N . LEU A 1 97 ? 18.059 18.237 25.771 1.000 18.278 91 LEU A N 1
ATOM 758 C CA . LEU A 1 97 ? 16.962 19.181 25.906 1.000 19.496 91 LEU A CA 1
ATOM 759 C C . LEU A 1 97 ? 15.965 19.014 24.757 1.000 19.182 91 LEU A C 1
ATOM 760 O O . LEU A 1 97 ? 16.338 18.940 23.594 1.000 16.883 91 LEU A O 1
ATOM 765 N N . GLU A 1 98 ? 14.675 19.049 25.086 1.000 18.903 92 GLU A N 1
ATOM 766 C CA . GLU A 1 98 ? 13.652 19.193 24.076 1.000 20.540 92 GLU A CA 1
ATOM 767 C C . GLU A 1 98 ? 12.637 20.165 24.628 1.000 19.352 92 GLU A C 1
ATOM 768 O O . GLU A 1 98 ? 12.149 19.944 25.729 1.000 19.225 92 GLU A O 1
ATOM 774 N N . ALA A 1 99 ? 12.327 21.227 23.886 1.000 18.426 93 ALA A N 1
ATOM 775 C CA . ALA A 1 99 ? 11.396 22.219 24.383 1.000 18.203 93 ALA A CA 1
ATOM 776 C C . ALA A 1 99 ? 10.589 22.833 23.245 1.000 20.231 93 ALA A C 1
ATOM 777 O O . ALA A 1 99 ? 10.896 22.629 22.064 1.000 20.958 93 ALA A O 1
ATOM 779 N N . LYS A 1 100 ? 9.527 23.537 23.667 1.000 20.464 94 LYS A N 1
ATOM 780 C CA . LYS A 1 100 ? 8.664 24.304 22.789 1.000 22.587 94 LYS A CA 1
ATOM 781 C C . LYS A 1 100 ? 8.644 25.759 23.253 1.000 21.352 94 LYS A C 1
ATOM 782 O O . LYS A 1 100 ? 8.538 26.025 24.441 1.000 20.711 94 LYS A O 1
ATOM 788 N N . THR A 1 101 ? 8.752 26.687 22.299 1.000 20.907 95 THR A N 1
ATOM 789 C CA . THR A 1 101 ? 8.781 28.106 22.595 1.000 23.778 95 THR A CA 1
ATOM 790 C C . THR A 1 101 ? 7.499 28.722 22.067 1.000 24.474 95 THR A C 1
ATOM 791 O O . THR A 1 101 ? 7.065 28.393 20.969 1.000 24.725 95 THR A O 1
ATOM 795 N N . TYR A 1 102 ? 6.917 29.606 22.884 1.000 22.456 96 TYR A N 1
ATOM 796 C CA . TYR A 1 102 ? 5.664 30.252 22.568 1.000 24.188 96 TYR A CA 1
ATOM 797 C C . TYR A 1 102 ? 5.856 31.760 22.533 1.000 27.981 96 TYR A C 1
ATOM 798 O O . TYR A 1 102 ? 6.627 32.320 23.296 1.000 31.897 96 TYR A O 1
ATOM 807 N N . ASP A 1 103 ? 5.082 32.441 21.689 1.000 29.713 97 ASP A N 1
ATOM 808 C CA . ASP A 1 103 ? 5.151 33.891 21.672 1.000 33.415 97 ASP A CA 1
ATOM 809 C C . ASP A 1 103 ? 4.255 34.438 22.779 1.000 32.770 97 ASP A C 1
ATOM 810 O O . ASP A 1 103 ? 3.645 33.698 23.549 1.000 31.138 97 ASP A O 1
ATOM 815 N N . ARG A 1 104 ? 4.163 35.774 22.828 1.000 38.526 98 ARG A N 1
ATOM 816 C CA . ARG A 1 104 ? 3.505 36.501 23.901 1.000 44.694 98 ARG A CA 1
ATOM 817 C C . ARG A 1 104 ? 2.048 36.056 24.096 1.000 40.028 98 ARG A C 1
ATOM 818 O O . ARG A 1 104 ? 1.527 36.121 25.208 1.000 41.879 98 ARG A O 1
ATOM 826 N N . THR A 1 105 ? 1.368 35.658 23.018 1.000 36.600 99 THR A N 1
ATOM 827 C CA . THR A 1 105 ? -0.050 35.312 23.076 1.000 37.860 99 THR A CA 1
ATOM 828 C C . THR A 1 105 ? -0.265 33.809 23.330 1.000 35.488 99 THR A C 1
ATOM 829 O O . THR A 1 105 ? -1.403 33.339 23.397 1.000 35.899 99 THR A O 1
ATOM 833 N N . GLY A 1 106 ? 0.831 33.036 23.397 1.000 32.712 100 GLY A N 1
ATOM 834 C CA . GLY A 1 106 ? 0.787 31.612 23.680 1.000 27.801 100 GLY A CA 1
ATOM 835 C C . GLY A 1 106 ? 0.743 30.757 22.417 1.000 28.930 100 GLY A C 1
ATOM 836 O O . GLY A 1 106 ? 0.513 29.564 22.514 1.000 30.050 100 GLY A O 1
ATOM 837 N N . HIS A 1 107 ? 0.957 31.372 21.243 1.000 29.090 101 HIS A N 1
ATOM 838 C CA . HIS A 1 107 ? 1.085 30.636 19.996 1.000 32.013 101 HIS A CA 1
ATOM 839 C C . HIS A 1 107 ? 2.480 30.044 19.890 1.000 29.605 101 HIS A C 1
ATOM 840 O O . HIS A 1 107 ? 3.451 30.710 20.209 1.000 27.727 101 HIS A O 1
ATOM 847 N N . PRO A 1 108 ? 2.616 28.765 19.463 1.000 34.191 102 PRO A N 1
ATOM 848 C CA . PRO A 1 108 ? 3.924 28.120 19.393 1.000 31.531 102 PRO A CA 1
ATOM 849 C C . PRO A 1 108 ? 4.695 28.753 18.247 1.000 32.983 102 PRO A C 1
ATOM 850 O O . PRO A 1 108 ? 4.075 28.989 17.214 1.000 35.854 102 PRO A O 1
ATOM 854 N N . VAL A 1 109 ? 5.996 29.024 18.442 1.000 28.586 103 VAL A N 1
ATOM 855 C CA . VAL A 1 109 ? 6.832 29.687 17.442 1.000 31.209 103 VAL A CA 1
ATOM 856 C C . VAL A 1 109 ? 7.905 28.737 16.920 1.000 27.626 103 VAL A C 1
ATOM 857 O O . VAL A 1 109 ? 8.205 28.717 15.730 1.000 29.757 103 VAL A O 1
ATOM 861 N N . TYR A 1 110 ? 8.497 27.930 17.793 1.000 23.513 104 TYR A N 1
ATOM 862 C CA . TYR A 1 110 ? 9.379 26.877 17.341 1.000 24.012 104 TYR A CA 1
ATOM 863 C C . TYR A 1 110 ? 9.561 25.852 18.448 1.000 22.608 104 TYR A C 1
ATOM 864 O O . TYR A 1 110 ? 9.192 26.077 19.612 1.000 21.650 104 TYR A O 1
ATOM 873 N N . LYS A 1 111 ? 10.173 24.737 18.037 1.000 21.021 105 LYS A N 1
ATOM 874 C CA . LYS A 1 111 ? 10.641 23.708 18.929 1.000 21.578 105 LYS A CA 1
ATOM 875 C C . LYS A 1 111 ? 12.165 23.729 18.947 1.000 21.085 105 LYS A C 1
ATOM 876 O O . LYS A 1 111 ? 12.809 24.168 17.997 1.000 20.824 105 LYS A O 1
ATOM 882 N N . VAL A 1 112 ? 12.715 23.282 20.084 1.000 19.755 106 VAL A N 1
ATOM 883 C CA . VAL A 1 112 ? 14.124 23.403 20.377 1.000 21.381 106 VAL A CA 1
ATOM 884 C C . VAL A 1 112 ? 14.628 22.019 20.730 1.000 20.132 106 VAL A C 1
ATOM 885 O O . VAL A 1 112 ? 13.991 21.280 21.509 1.000 19.975 106 VAL A O 1
ATOM 889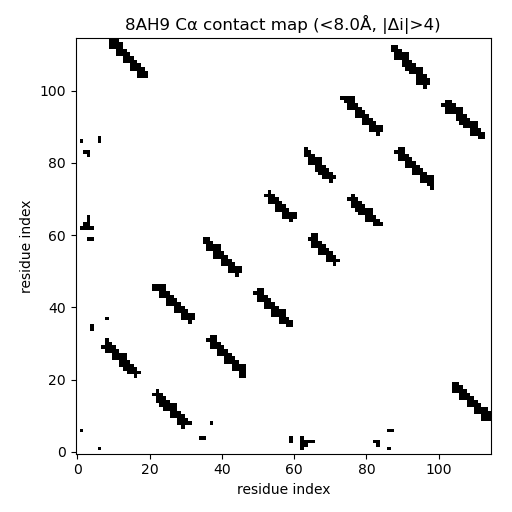 N N . GLU A 1 113 ? 15.795 21.666 20.192 1.000 19.712 107 GLU A N 1
ATOM 890 C CA . GLU A 1 113 ? 16.494 20.469 20.639 1.000 23.015 107 GLU A CA 1
ATOM 891 C C . GLU A 1 113 ? 17.926 20.878 20.952 1.000 23.278 107 GLU A C 1
ATOM 892 O O . GLU A 1 113 ? 18.502 21.706 20.252 1.000 22.300 107 GLU A O 1
ATOM 898 N N . GLY A 1 114 ? 18.480 20.350 22.031 1.000 22.433 108 GLY A N 1
ATOM 899 C CA . GLY A 1 114 ? 19.824 20.773 22.398 1.000 22.588 108 GLY A CA 1
ATOM 900 C C . GLY A 1 114 ? 20.549 19.740 23.241 1.000 21.335 108 GLY A C 1
ATOM 901 O O . GLY A 1 114 ? 19.962 18.758 23.674 1.000 20.748 108 GLY A O 1
ATOM 902 N N . HIS A 1 115 ? 21.851 19.971 23.390 1.000 20.739 109 HIS A N 1
ATOM 903 C CA . HIS A 1 115 ? 22.719 19.147 24.193 1.000 23.737 109 HIS A CA 1
ATOM 904 C C . HIS A 1 115 ? 23.448 20.065 25.157 1.000 21.453 109 HIS A C 1
ATOM 905 O O . HIS A 1 115 ? 23.863 21.159 24.797 1.000 22.242 109 HIS A O 1
ATOM 912 N N . LEU A 1 116 ? 23.563 19.619 26.396 1.000 19.062 110 LEU A N 1
ATOM 913 C CA . LEU A 1 116 ? 24.240 20.383 27.417 1.000 18.446 110 LEU A CA 1
ATOM 914 C C . LEU A 1 116 ? 25.288 19.490 28.042 1.000 19.670 110 LEU A C 1
ATOM 915 O O . LEU A 1 116 ? 25.021 18.306 28.279 1.000 19.370 110 LEU A O 1
ATOM 920 N N . GLU A 1 117 ? 26.446 20.078 28.345 1.000 20.359 111 GLU A N 1
ATOM 921 C CA . GLU A 1 117 ? 27.515 19.375 29.040 1.000 20.286 111 GLU A CA 1
ATOM 922 C C . GLU A 1 117 ? 28.017 20.234 30.204 1.000 19.254 111 GLU A C 1
ATOM 923 O O . GLU A 1 117 ? 28.188 21.435 30.073 1.000 17.701 111 GLU A O 1
ATOM 929 N N A ARG A 1 118 ? 28.293 19.593 31.343 0.500 18.475 112 ARG A N 1
ATOM 930 N N B ARG A 1 118 ? 28.258 19.583 31.339 0.500 18.759 112 ARG A N 1
ATOM 931 C CA A ARG A 1 118 ? 28.573 20.333 32.564 0.500 19.632 112 ARG A CA 1
ATOM 932 C CA B ARG A 1 118 ? 28.601 20.310 32.544 0.500 20.107 112 ARG A CA 1
ATOM 933 C C A ARG A 1 118 ? 30.053 20.712 32.592 0.500 20.783 112 ARG A C 1
ATOM 934 C C B ARG A 1 118 ? 30.053 20.760 32.402 0.500 20.984 112 ARG A C 1
ATOM 935 O O A ARG A 1 118 ? 30.905 19.836 32.471 0.500 20.715 112 ARG A O 1
ATOM 936 O O B ARG A 1 118 ? 30.875 20.019 31.874 0.500 21.011 112 ARG A O 1
ATOM 951 N N . ILE A 1 119 ? 30.336 22.009 32.787 1.000 21.422 113 ILE A N 1
ATOM 952 C CA . ILE A 1 119 ? 31.700 22.519 32.774 1.000 24.604 113 ILE A CA 1
ATOM 953 C C . ILE A 1 119 ? 32.128 23.123 34.105 1.000 32.123 113 ILE A C 1
ATOM 954 O O . ILE A 1 119 ? 33.280 23.573 34.228 1.000 34.729 113 ILE A O 1
ATOM 959 N N . ALA A 1 120 ? 31.235 23.075 35.085 1.000 34.742 114 ALA A N 1
ATOM 960 C CA . ALA A 1 120 ? 31.462 23.635 36.405 1.000 49.174 114 ALA A CA 1
ATOM 961 C C . ALA A 1 120 ? 30.142 23.609 37.180 1.000 42.635 114 ALA A C 1
ATOM 962 O O . ALA A 1 120 ? 30.200 24.057 38.340 1.000 73.584 114 ALA A O 1
#

Sequence (115 aa):
APCCAADVLPGTWRIDAKYSNGERFEGRLEVRPETPTKFRIRIEGKDSNGKPSHKEGWMEVRTCCTKVEVRVKASTGEESSRGYMELKSPYKKLRLEAKTYDRTGHPVYKVEGHLERRIA

Foldseek 3Di:
DAFCLVQPAAKKWKWKAKPVGKIWTWMKHWADDDSFKIKIKTWTAIPVRHIFIKIFMWGDDDRFKIWTWIAGPQLKIKIWMWGHDDSFKIWTWIWIAGNVRHTDIIMIMMMGHDD

Secondary structure (DSSP, 8-state):
---HHHH-SEEEEEEEEETTS-EEEEEEEEEESSSSEEEEEEEEE-TT--EEEEEEEEEE-SSSEEEEEEE-TTS-EEEEEEEEEETTEEEEEEEEE-TTS-EEEEEEEEEEE--

B-factor: mean 32.74, std 13.39, range [15.07, 88.16]

Solvent-accessible surface area: 7031 Å² total; per-residue (Å²): 140,66,42,0,26,103,24,0,53,20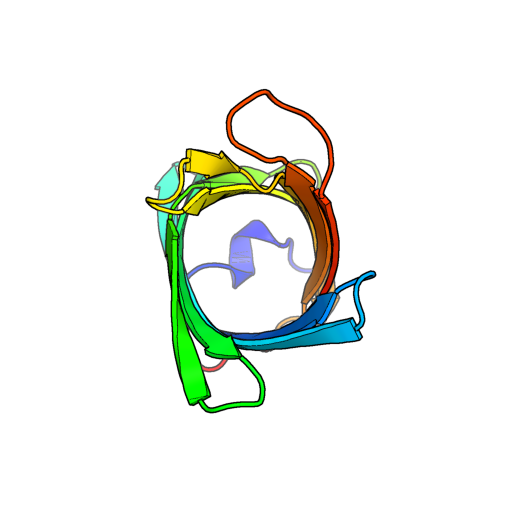,15,0,120,8,61,3,104,35,84,84,65,77,106,11,99,18,132,2,90,6,145,85,86,58,125,66,88,7,112,2,124,12,119,11,113,38,89,135,35,142,98,44,74,27,78,16,96,1,60,39,108,66,59,60,77,0,18,6,125,7,135,18,125,96,21,41,52,10,111,12,69,3,54,18,102,32,71,121,56,1,61,13,85,10,69,1,53,49,198,107,46,117,89,65,29,122,14,112,4,96,0,74,78,58,88

Nearest PDB structures (foldseek):
  8ah9-assembly1_A  TM=1.009E+00  e=6.075E-22  synthetic construct
  6czg-assembly2_B  TM=8.974E-01  e=5.685E-10  synthetic construct
  6d0t-assembly2_B  TM=8.700E-01  e=5.401E-10  synthetic construct
  6czi-assembly2_B  TM=9.254E-01  e=4.396E-09  synthetic construct
  6czj-assembly1_A  TM=9.155E-01  e=5.394E-09  synthetic construct